Protein AF-A0A250DJS1-F1 (afdb_monomer_lite)

Structure (mmCIF, N/CA/C/O backbone):
data_AF-A0A250DJS1-F1
#
_entry.id   AF-A0A250DJS1-F1
#
loop_
_atom_site.group_PDB
_atom_site.id
_atom_site.type_symbol
_atom_site.label_atom_id
_atom_site.label_alt_id
_atom_site.label_comp_id
_atom_site.label_asym_id
_atom_site.label_entity_id
_atom_site.label_seq_id
_atom_site.pdbx_PDB_ins_code
_atom_site.Cartn_x
_atom_site.Cartn_y
_atom_site.Cartn_z
_atom_site.occupancy
_atom_site.B_iso_or_equiv
_atom_site.auth_seq_id
_atom_site.auth_comp_id
_atom_site.auth_asym_id
_atom_site.auth_atom_id
_atom_site.pdbx_PDB_model_num
ATOM 1 N N . MET A 1 1 ? -28.480 14.507 17.184 1.00 51.19 1 MET A N 1
ATOM 2 C CA . MET A 1 1 ? -27.280 15.258 17.609 1.00 51.19 1 MET A CA 1
ATOM 3 C C . MET A 1 1 ? -26.120 14.276 17.605 1.00 51.19 1 MET A C 1
ATOM 5 O O . MET A 1 1 ? -26.297 13.213 18.191 1.00 51.19 1 MET A O 1
ATOM 9 N N . PRO A 1 2 ? -25.014 14.546 16.895 1.00 58.94 2 PRO A N 1
ATOM 10 C CA . PRO A 1 2 ? -23.842 13.675 16.941 1.00 58.94 2 PRO A CA 1
ATOM 11 C C . PRO A 1 2 ? -23.311 13.598 18.378 1.00 58.94 2 PRO A C 1
ATOM 13 O O . PRO A 1 2 ? -23.401 14.569 19.129 1.00 58.94 2 PRO A O 1
ATOM 16 N N . TRP A 1 3 ? -22.827 12.424 18.776 1.00 63.09 3 TRP A N 1
ATOM 17 C CA . TRP A 1 3 ? -22.306 12.180 20.119 1.00 63.09 3 TRP A CA 1
ATOM 18 C C . TRP A 1 3 ? -21.058 13.055 20.348 1.00 63.09 3 TRP A C 1
ATOM 20 O O . TRP A 1 3 ? -20.115 12.934 19.572 1.00 63.09 3 TRP A O 1
ATOM 30 N N . PRO A 1 4 ? -21.013 13.934 21.372 1.00 61.91 4 PRO A N 1
ATOM 31 C CA . PRO A 1 4 ? -19.871 14.835 21.593 1.00 61.91 4 PRO A CA 1
ATOM 32 C C . PRO A 1 4 ? -18.607 14.157 22.156 1.00 61.91 4 PRO A C 1
ATOM 34 O O . PRO A 1 4 ? -17.667 14.849 22.537 1.00 61.91 4 PRO A O 1
ATOM 37 N N . GLY A 1 5 ? -18.580 12.826 22.275 1.00 73.25 5 GLY A N 1
ATOM 38 C CA . GLY A 1 5 ? -17.432 12.113 22.831 1.00 73.25 5 GLY A CA 1
ATOM 39 C C . GLY A 1 5 ? -16.273 12.050 21.838 1.00 73.25 5 GLY A C 1
ATOM 40 O O . GLY A 1 5 ? -16.425 11.483 20.761 1.00 73.25 5 GLY A O 1
ATOM 41 N N . GLN A 1 6 ? -15.112 12.581 22.222 1.00 73.25 6 GLN A N 1
ATOM 42 C CA . GLN A 1 6 ? -13.832 12.322 21.562 1.00 73.25 6 GLN A CA 1
ATOM 43 C C . GLN A 1 6 ? -12.930 11.560 22.533 1.00 73.25 6 GLN A C 1
ATOM 45 O O . GLN A 1 6 ? -12.890 11.866 23.725 1.00 73.25 6 GLN A O 1
ATOM 50 N N . LEU A 1 7 ? -12.204 10.575 22.014 1.00 80.00 7 LEU A N 1
ATOM 51 C CA . LEU A 1 7 ? -11.205 9.807 22.745 1.00 80.00 7 LEU A CA 1
ATOM 52 C C . LEU A 1 7 ? -9.969 9.682 21.852 1.00 80.00 7 LEU A C 1
ATOM 54 O O . LEU A 1 7 ? -10.103 9.329 20.682 1.00 80.00 7 LEU A O 1
ATOM 58 N N . ILE A 1 8 ? -8.784 9.980 22.387 1.00 81.12 8 ILE A N 1
ATOM 59 C CA . ILE A 1 8 ? -7.530 9.589 21.737 1.00 81.12 8 ILE A CA 1
ATOM 60 C C . ILE A 1 8 ? -7.389 8.087 21.968 1.00 81.12 8 ILE A C 1
ATOM 62 O O . ILE A 1 8 ? -7.377 7.637 23.112 1.00 81.12 8 ILE A O 1
ATOM 66 N N . VAL A 1 9 ? -7.376 7.327 20.880 1.00 78.56 9 VAL A N 1
ATOM 67 C CA . VAL A 1 9 ? -7.367 5.864 20.895 1.00 78.56 9 VAL A CA 1
ATOM 68 C C . VAL A 1 9 ? -5.946 5.331 20.730 1.00 78.56 9 VAL A C 1
ATOM 70 O O . VAL A 1 9 ? -5.183 5.800 19.890 1.00 78.56 9 VAL A O 1
ATOM 73 N N . GLU A 1 10 ? -5.626 4.327 21.532 1.00 80.88 10 GLU A N 1
ATOM 74 C CA . GLU A 1 10 ? -4.445 3.473 21.474 1.00 80.88 10 GLU A CA 1
ATOM 75 C C . GLU A 1 10 ? -4.871 2.058 21.040 1.00 80.88 10 GLU A C 1
ATOM 77 O O . GLU A 1 10 ? -6.060 1.763 20.883 1.00 80.88 10 GLU A O 1
ATOM 82 N N . ASN A 1 11 ? -3.908 1.161 20.816 1.00 75.25 11 ASN A N 1
ATOM 83 C CA . ASN A 1 11 ? -4.207 -0.236 20.498 1.00 75.25 11 ASN A CA 1
ATOM 84 C C . ASN A 1 11 ? -4.626 -0.989 21.774 1.00 75.25 11 ASN A C 1
ATOM 86 O O . ASN A 1 11 ? -3.817 -1.669 22.401 1.00 75.25 11 ASN A O 1
ATOM 90 N N . GLU A 1 12 ? -5.885 -0.821 22.182 1.00 82.94 12 GLU A N 1
ATOM 91 C CA . GLU A 1 12 ? -6.428 -1.431 23.397 1.00 82.94 12 GLU A CA 1
ATOM 92 C C . GLU A 1 12 ? -7.922 -1.786 23.260 1.00 82.94 12 GLU A C 1
ATOM 94 O O . GLU A 1 12 ? -8.597 -1.466 22.277 1.00 82.94 12 GLU A O 1
ATOM 99 N N . VAL A 1 13 ? -8.450 -2.500 24.255 1.00 84.94 13 VAL A N 1
ATOM 100 C CA . VAL A 1 13 ? -9.856 -2.897 24.339 1.00 84.94 13 VAL A CA 1
ATOM 101 C C . VAL A 1 13 ? -10.678 -1.792 24.999 1.00 84.94 13 VAL A C 1
ATOM 103 O O . VAL A 1 13 ? -10.520 -1.499 26.182 1.00 84.94 13 VAL A O 1
ATOM 106 N N . TYR A 1 14 ? -11.636 -1.243 24.252 1.00 85.06 14 TYR A N 1
ATOM 107 C CA . TYR A 1 14 ? -12.544 -0.202 24.736 1.00 85.06 14 TYR A CA 1
ATOM 108 C C . TYR A 1 14 ? -13.920 -0.757 25.107 1.00 85.06 14 TYR A C 1
ATOM 110 O O . TYR A 1 14 ? -14.505 -1.566 24.385 1.00 85.06 14 TYR A O 1
ATOM 118 N N . GLN A 1 15 ? -14.478 -0.261 26.214 1.00 88.38 15 GLN A N 1
ATOM 119 C CA . GLN A 1 15 ? -15.862 -0.512 26.613 1.00 88.38 15 GLN A CA 1
ATOM 120 C C . GLN A 1 15 ? -16.628 0.806 26.711 1.00 88.38 15 GLN A C 1
ATOM 122 O O . GLN A 1 15 ? -16.251 1.707 27.457 1.00 88.38 15 GLN A O 1
ATOM 127 N N . PHE A 1 16 ? -17.744 0.899 25.989 1.00 83.75 16 PHE A N 1
ATOM 128 C CA . PHE A 1 16 ? -18.623 2.062 26.029 1.00 83.75 16 PHE A CA 1
ATOM 129 C C . PHE A 1 16 ? -19.857 1.757 26.873 1.00 83.75 16 PHE A C 1
ATOM 131 O O . PHE A 1 16 ? -20.582 0.794 26.619 1.00 83.75 16 PHE A O 1
ATOM 138 N N . ARG A 1 17 ? -20.121 2.605 27.869 1.00 86.62 17 ARG A N 1
ATOM 139 C CA . ARG A 1 17 ? -21.370 2.592 28.633 1.00 86.62 17 ARG A CA 1
ATOM 140 C C . ARG A 1 17 ? -22.229 3.767 28.189 1.00 86.62 17 ARG A C 1
ATOM 142 O O . ARG A 1 17 ? -21.793 4.912 28.267 1.00 86.62 17 ARG A O 1
ATOM 149 N N . VAL A 1 18 ? -23.461 3.479 27.779 1.00 82.25 18 VAL A N 1
ATOM 150 C CA . VAL A 1 18 ? -24.455 4.497 27.430 1.00 82.25 18 VAL A CA 1
ATOM 151 C C . VAL A 1 18 ? -25.572 4.473 28.464 1.00 82.25 18 VAL A C 1
ATOM 153 O O . VAL A 1 18 ? -26.208 3.442 28.672 1.00 82.25 18 VAL A O 1
ATOM 156 N N . THR A 1 19 ? -25.815 5.617 29.099 1.00 85.56 19 THR A N 1
ATOM 157 C CA . THR A 1 19 ? -26.941 5.810 30.018 1.00 85.56 19 THR A CA 1
ATOM 158 C C . THR A 1 19 ? -27.994 6.658 29.318 1.00 85.56 19 THR A C 1
ATOM 160 O O . THR A 1 19 ? -27.715 7.782 28.908 1.00 85.56 19 THR A O 1
ATOM 163 N N . ILE A 1 20 ? -29.202 6.118 29.176 1.00 84.00 20 ILE A N 1
ATOM 164 C CA . ILE A 1 20 ? -30.339 6.809 28.560 1.00 84.00 20 ILE A CA 1
ATOM 165 C C . ILE A 1 20 ? -31.193 7.410 29.681 1.00 84.00 20 ILE A C 1
ATOM 167 O O . ILE A 1 20 ? -31.520 6.719 30.645 1.00 84.00 20 ILE A O 1
ATOM 171 N N . GLY A 1 21 ? -31.522 8.699 29.572 1.00 82.19 21 GLY A N 1
ATOM 172 C CA . GLY A 1 21 ? -32.359 9.397 30.551 1.00 82.19 21 GLY A CA 1
ATOM 173 C C . GLY A 1 21 ? -33.796 8.867 30.594 1.00 82.19 21 GLY A C 1
ATOM 174 O O . GLY A 1 21 ? -34.289 8.295 29.623 1.00 82.19 21 GLY A O 1
ATOM 175 N N . ALA A 1 22 ? -34.472 9.069 31.725 1.00 85.31 22 ALA A N 1
ATOM 176 C CA . ALA A 1 22 ? -35.883 8.725 31.872 1.00 85.31 22 ALA A CA 1
ATOM 177 C C . ALA A 1 22 ? -36.780 9.690 31.072 1.00 85.31 22 ALA A C 1
ATOM 179 O O . ALA A 1 22 ? -36.497 10.885 30.990 1.00 85.31 22 ALA A O 1
ATOM 180 N N . GLY A 1 23 ? -37.878 9.176 30.517 1.00 87.88 23 GLY A N 1
ATOM 181 C CA . GLY A 1 23 ? -38.860 9.943 29.753 1.00 87.88 23 GLY A CA 1
ATOM 182 C C . GLY A 1 23 ? -40.177 9.182 29.610 1.00 87.88 23 GLY A C 1
ATOM 183 O O . GLY A 1 23 ? -40.255 8.005 29.961 1.00 87.88 23 GLY A O 1
ATOM 184 N N . VAL A 1 24 ? -41.213 9.866 29.114 1.00 88.50 24 VAL A N 1
ATOM 185 C CA . VAL A 1 24 ? -42.524 9.251 28.819 1.00 88.50 24 VAL A CA 1
ATOM 186 C C . VAL A 1 24 ? -42.427 8.185 27.726 1.00 88.50 24 VAL A C 1
ATOM 188 O O . VAL A 1 24 ? -43.150 7.194 27.771 1.00 88.50 24 VAL A O 1
ATOM 191 N N . ASP A 1 25 ? -41.477 8.351 26.808 1.00 90.12 25 ASP A N 1
ATOM 192 C CA . ASP A 1 25 ? -41.156 7.386 25.766 1.00 90.12 25 ASP A CA 1
ATOM 193 C C . ASP A 1 25 ? -39.893 6.594 26.113 1.00 90.12 25 ASP A C 1
ATOM 195 O O . ASP A 1 25 ? -38.931 7.110 26.693 1.00 90.12 25 ASP A O 1
ATOM 199 N N . ARG A 1 26 ? -39.859 5.325 25.693 1.00 83.50 26 ARG A N 1
ATOM 200 C CA . ARG A 1 26 ? -38.667 4.486 25.825 1.00 83.50 26 ARG A CA 1
ATOM 201 C C . ARG A 1 26 ? -37.581 4.975 24.866 1.00 83.50 26 ARG A C 1
ATOM 203 O O . ARG A 1 26 ? -37.673 4.778 23.654 1.00 83.50 26 ARG A O 1
ATOM 210 N N . GLY A 1 27 ? -36.509 5.539 25.415 1.00 84.88 27 GLY A N 1
ATOM 211 C CA . GLY A 1 27 ? -35.326 5.871 24.627 1.00 84.88 27 GLY A CA 1
ATOM 212 C C . GLY A 1 27 ? -34.730 4.623 23.968 1.00 84.88 27 GLY A C 1
ATOM 213 O O . GLY A 1 27 ? -34.590 3.574 24.598 1.00 84.88 27 GLY A O 1
ATOM 214 N N . THR A 1 28 ? -34.405 4.733 22.680 1.00 85.62 28 THR A N 1
ATOM 215 C CA . THR A 1 28 ? -33.877 3.632 21.864 1.00 85.62 28 THR A CA 1
ATOM 216 C C . THR A 1 28 ? -32.597 4.084 21.173 1.00 85.62 28 THR A C 1
ATOM 218 O O . THR A 1 28 ? -32.566 5.156 20.569 1.00 85.62 28 THR A O 1
ATOM 221 N N . LEU A 1 29 ? -31.543 3.268 21.245 1.00 83.81 29 LEU A N 1
ATOM 222 C CA . LEU A 1 29 ? -30.296 3.512 20.526 1.00 83.81 29 LEU A CA 1
ATOM 223 C C . LEU A 1 29 ? -30.398 2.869 19.141 1.00 83.81 29 LEU A C 1
ATOM 225 O O . LEU A 1 29 ? -30.382 1.650 19.020 1.00 83.81 29 LEU A O 1
ATOM 229 N N . GLN A 1 30 ? -30.549 3.692 18.105 1.00 85.75 30 GLN A N 1
ATOM 230 C CA . GLN A 1 30 ? -30.721 3.212 16.729 1.00 85.75 30 GLN A CA 1
ATOM 231 C C . GLN A 1 30 ? -29.383 2.895 16.050 1.00 85.75 30 GLN A C 1
ATOM 233 O O . GLN A 1 30 ? -29.295 1.947 15.279 1.00 85.75 30 GLN A O 1
ATOM 238 N N . GLN A 1 31 ? -28.340 3.678 16.341 1.00 82.50 31 GLN A N 1
ATOM 239 C CA . GLN A 1 31 ? -27.019 3.510 15.745 1.00 82.50 31 GLN A CA 1
ATOM 240 C C . GLN A 1 31 ? -25.935 4.077 16.670 1.00 82.50 31 GLN A C 1
ATOM 242 O O . GLN A 1 31 ? -26.086 5.169 17.216 1.00 82.50 31 GLN A O 1
ATOM 247 N N . MET A 1 32 ? -24.829 3.344 16.811 1.00 79.50 32 MET A N 1
ATOM 248 C CA . MET A 1 32 ? -23.577 3.819 17.403 1.00 79.50 32 MET A CA 1
ATOM 249 C C . MET A 1 32 ? -22.463 3.524 16.402 1.00 79.50 32 MET A C 1
ATOM 251 O O . MET A 1 32 ? -22.205 2.363 16.092 1.00 79.50 32 MET A O 1
ATOM 255 N N . VAL A 1 33 ? -21.837 4.574 15.869 1.00 81.12 33 VAL A N 1
ATOM 256 C CA . VAL A 1 33 ? -20.695 4.455 14.955 1.00 81.12 33 VAL A CA 1
ATOM 257 C C . VAL A 1 33 ? -19.459 4.940 15.683 1.00 81.12 33 VAL A C 1
ATOM 259 O O . VAL A 1 33 ? -19.417 6.084 16.130 1.00 81.12 33 VAL A O 1
ATOM 262 N N . LEU A 1 34 ? -18.467 4.063 15.790 1.00 77.88 3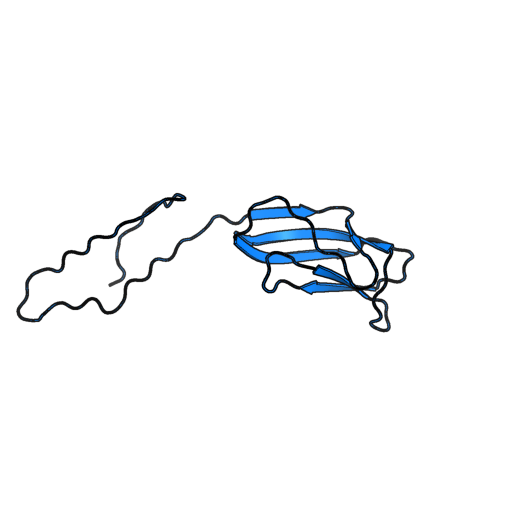4 LEU A N 1
ATOM 263 C CA . LEU A 1 34 ? -17.118 4.438 16.175 1.00 77.88 34 LEU A CA 1
ATOM 264 C C . LEU A 1 34 ? -16.312 4.649 14.892 1.00 77.88 34 LEU A C 1
ATOM 266 O O . LEU A 1 34 ? -16.111 3.704 14.132 1.00 77.88 34 LEU A O 1
ATOM 270 N N . THR A 1 35 ? -15.854 5.876 14.663 1.00 78.94 35 THR A N 1
ATOM 271 C CA . THR A 1 35 ? -14.915 6.187 13.582 1.00 78.94 35 THR A CA 1
ATOM 272 C C . THR A 1 35 ? -13.540 6.377 14.203 1.00 78.94 35 THR A C 1
ATOM 274 O O . THR A 1 35 ? -13.347 7.307 14.982 1.00 78.94 35 THR A O 1
ATOM 277 N N . VAL A 1 36 ? -12.606 5.481 13.886 1.00 79.06 36 VAL A N 1
ATOM 278 C CA . VAL A 1 36 ? -11.205 5.586 14.309 1.00 79.06 36 VAL A CA 1
ATOM 279 C C . VAL A 1 36 ? -10.408 6.183 13.161 1.00 79.06 36 VAL A C 1
ATOM 281 O O . VAL A 1 36 ? -10.398 5.620 12.067 1.00 79.06 36 VAL A O 1
ATOM 284 N N . ASP A 1 37 ? -9.756 7.314 13.414 1.00 82.00 37 ASP A N 1
ATOM 285 C CA . ASP A 1 37 ? -8.780 7.886 12.493 1.00 82.00 37 ASP A CA 1
ATOM 286 C C . ASP A 1 37 ? -7.394 7.351 12.861 1.00 82.00 37 ASP A C 1
ATOM 288 O O . ASP A 1 37 ? -6.828 7.713 13.894 1.00 82.00 37 ASP A O 1
ATOM 292 N N . ALA A 1 38 ? -6.897 6.406 12.066 1.00 81.81 38 ALA A N 1
ATOM 293 C CA . ALA A 1 38 ? -5.564 5.849 12.243 1.00 81.81 38 ALA A CA 1
ATOM 294 C C . ALA A 1 38 ? -4.539 6.749 11.531 1.00 81.81 38 ALA A C 1
ATOM 296 O O . ALA A 1 38 ? -4.793 7.146 10.390 1.00 81.81 38 ALA A O 1
ATOM 297 N N . PRO A 1 39 ? -3.385 7.055 12.157 1.00 85.56 39 PRO A N 1
ATOM 298 C CA . PRO A 1 39 ? -2.333 7.826 11.507 1.00 85.56 39 PRO A CA 1
ATOM 299 C C . PRO A 1 39 ? -1.913 7.192 10.179 1.00 85.56 39 PRO A C 1
ATOM 301 O O . PRO A 1 39 ? -1.729 5.978 10.098 1.00 85.56 39 PRO A O 1
ATOM 304 N N . ASP A 1 40 ? -1.723 8.016 9.150 1.00 90.62 40 ASP A N 1
ATOM 305 C CA . ASP A 1 40 ? -1.201 7.529 7.877 1.00 90.62 40 ASP A CA 1
ATOM 306 C C . ASP A 1 40 ? 0.249 7.035 8.049 1.00 90.62 40 ASP A C 1
ATOM 308 O O . ASP A 1 40 ? 1.102 7.691 8.653 1.00 90.62 40 ASP A O 1
ATOM 312 N N . ILE A 1 41 ? 0.530 5.880 7.457 1.00 93.00 41 ILE A N 1
ATOM 313 C CA . ILE A 1 41 ? 1.849 5.268 7.351 1.00 93.00 41 ILE A CA 1
ATOM 314 C C . ILE A 1 41 ? 2.312 5.410 5.899 1.00 93.00 41 ILE A C 1
ATOM 316 O O . ILE A 1 41 ? 1.550 5.154 4.964 1.00 93.00 41 ILE A O 1
ATOM 320 N N . GLU A 1 42 ? 3.572 5.794 5.702 1.00 96.00 42 GLU A N 1
ATOM 321 C CA . GLU A 1 42 ? 4.215 5.848 4.385 1.00 96.00 42 GLU A CA 1
ATOM 322 C C . GLU A 1 42 ? 5.529 5.065 4.401 1.00 96.00 42 GLU A C 1
ATOM 324 O O . GLU A 1 42 ? 6.311 5.196 5.342 1.00 96.00 42 GLU A O 1
ATOM 329 N N . GLU A 1 43 ? 5.785 4.245 3.384 1.00 96.69 43 GLU A N 1
ATOM 330 C CA . GLU A 1 43 ? 7.037 3.496 3.213 1.00 96.69 43 GLU A CA 1
ATOM 331 C C . GLU A 1 43 ? 7.552 3.657 1.786 1.00 96.69 43 GLU A C 1
ATOM 333 O O . GLU A 1 43 ? 6.776 3.581 0.833 1.00 96.69 43 GLU A O 1
ATOM 338 N N . GLN A 1 44 ? 8.856 3.890 1.659 1.00 97.44 44 GLN A N 1
ATOM 339 C CA . GLN A 1 44 ? 9.548 3.948 0.379 1.00 97.44 44 GLN A CA 1
ATOM 340 C C . GLN A 1 44 ? 10.284 2.636 0.142 1.00 97.44 44 GLN A C 1
ATOM 342 O O . GLN A 1 44 ? 10.893 2.083 1.060 1.00 97.44 44 GLN A O 1
ATOM 347 N N . VAL A 1 45 ? 10.195 2.147 -1.088 1.00 96.88 45 VAL A N 1
ATOM 348 C CA . VAL A 1 45 ? 10.902 0.966 -1.568 1.00 96.88 45 VAL A CA 1
ATOM 349 C C . VAL A 1 45 ? 11.613 1.382 -2.840 1.00 96.88 45 VAL A C 1
ATOM 351 O O . VAL A 1 45 ? 10.973 1.565 -3.874 1.00 96.88 45 VAL A O 1
ATOM 354 N N . ASP A 1 46 ? 12.922 1.536 -2.741 1.00 96.94 46 ASP A N 1
ATOM 355 C CA . ASP A 1 46 ? 13.756 1.976 -3.850 1.00 96.94 46 ASP A CA 1
ATOM 356 C C . ASP A 1 46 ? 14.400 0.770 -4.537 1.00 96.94 46 ASP A C 1
ATOM 358 O O . ASP A 1 46 ? 14.631 -0.277 -3.920 1.00 96.94 46 ASP A O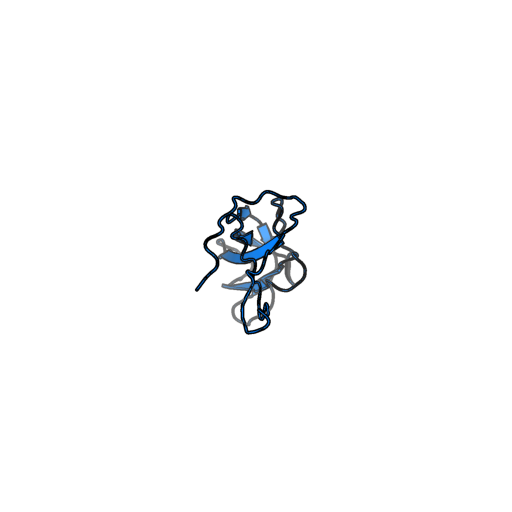 1
ATOM 362 N N . ASP A 1 47 ? 14.684 0.925 -5.825 1.00 96.38 47 ASP A N 1
ATOM 363 C CA . ASP A 1 47 ? 15.437 -0.037 -6.624 1.00 96.38 47 ASP A CA 1
ATOM 364 C C . ASP A 1 47 ? 14.864 -1.476 -6.634 1.00 96.38 47 ASP A C 1
ATOM 366 O O . ASP A 1 47 ? 15.611 -2.458 -6.704 1.00 96.38 47 ASP A O 1
ATOM 370 N N . LEU A 1 48 ? 13.534 -1.647 -6.602 1.00 96.75 48 LEU A N 1
ATOM 371 C CA . LEU A 1 48 ? 12.914 -2.979 -6.601 1.00 96.75 48 LEU A CA 1
ATOM 372 C C . LEU A 1 48 ? 13.020 -3.645 -7.989 1.00 96.75 48 LEU A C 1
ATOM 374 O O . LEU A 1 48 ? 12.411 -3.154 -8.946 1.00 96.75 48 L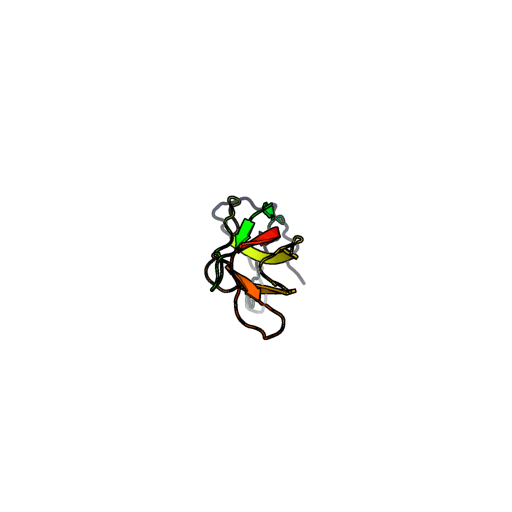EU A O 1
ATOM 378 N N . PRO A 1 49 ? 13.697 -4.803 -8.134 1.00 96.00 49 PRO A N 1
ATOM 379 C CA . PRO A 1 49 ? 13.696 -5.542 -9.391 1.00 96.00 49 PRO A CA 1
ATOM 380 C C . PRO A 1 49 ? 12.348 -6.239 -9.632 1.00 96.00 49 PRO A C 1
ATOM 382 O O . PRO A 1 49 ? 11.842 -7.002 -8.801 1.00 96.00 49 PRO A O 1
ATOM 385 N N . VAL A 1 50 ? 11.780 -6.031 -10.820 1.00 96.44 50 VAL A N 1
ATOM 386 C CA . VAL A 1 50 ? 10.511 -6.640 -11.233 1.00 96.44 50 VAL A CA 1
ATOM 387 C C . VAL A 1 50 ? 10.760 -7.848 -12.134 1.00 96.44 50 VAL A C 1
ATOM 389 O O . VAL A 1 50 ? 11.423 -7.746 -13.167 1.00 96.44 50 VAL A O 1
ATOM 392 N N . ALA A 1 51 ? 10.212 -9.003 -11.759 1.00 95.75 51 ALA A N 1
ATOM 393 C CA . ALA A 1 51 ? 10.245 -10.217 -12.567 1.00 95.75 51 ALA A CA 1
ATOM 394 C C . ALA A 1 51 ? 9.109 -10.237 -13.603 1.00 95.75 51 ALA A C 1
ATOM 396 O O . ALA A 1 51 ? 8.056 -9.621 -13.416 1.00 95.75 51 ALA A O 1
ATOM 397 N N . ALA A 1 52 ? 9.293 -10.997 -14.687 1.00 93.19 52 ALA A N 1
ATOM 398 C CA . ALA A 1 52 ? 8.203 -11.267 -15.621 1.00 93.19 52 ALA A CA 1
ATOM 399 C C . ALA A 1 52 ? 7.069 -12.006 -14.882 1.00 93.19 52 ALA A C 1
ATOM 401 O O . ALA A 1 52 ? 7.321 -12.959 -14.149 1.00 93.19 52 ALA A O 1
ATOM 402 N N . GLY A 1 53 ? 5.827 -11.552 -15.048 1.00 91.12 53 GLY A N 1
ATOM 403 C CA . GLY A 1 53 ? 4.660 -12.015 -14.282 1.00 91.12 53 GLY A CA 1
ATOM 404 C C . GLY A 1 53 ? 4.372 -11.206 -13.006 1.00 91.12 53 GLY A C 1
ATOM 405 O O . GLY A 1 53 ? 3.240 -11.240 -12.507 1.00 91.12 53 GLY A O 1
ATOM 406 N N . GLY A 1 54 ? 5.339 -10.410 -12.541 1.00 93.75 54 GLY A N 1
ATOM 407 C CA . GLY A 1 54 ? 5.222 -9.494 -11.409 1.00 93.75 54 GLY A CA 1
ATOM 408 C C . GLY A 1 54 ? 6.060 -9.874 -10.194 1.00 93.75 54 GLY A C 1
ATOM 409 O O . GLY A 1 54 ? 6.463 -11.021 -10.021 1.00 93.75 54 GLY A O 1
ATOM 410 N N . THR A 1 55 ? 6.265 -8.888 -9.326 1.00 95.19 55 THR A N 1
ATOM 411 C CA . THR A 1 55 ? 6.974 -9.021 -8.050 1.00 95.19 55 THR A CA 1
ATOM 412 C C . THR A 1 55 ? 6.049 -8.584 -6.919 1.00 95.19 55 THR A C 1
ATOM 414 O O . THR A 1 55 ? 5.387 -7.550 -7.020 1.00 95.19 55 THR A O 1
ATOM 417 N N . VAL A 1 56 ? 5.986 -9.368 -5.841 1.00 94.56 56 VAL A N 1
ATOM 418 C CA . VAL A 1 56 ? 5.322 -8.943 -4.599 1.00 94.56 56 VAL A CA 1
ATOM 419 C C . VAL A 1 56 ? 6.143 -7.808 -4.001 1.00 94.56 56 VAL A C 1
ATOM 421 O O . VAL A 1 56 ? 7.345 -7.970 -3.813 1.00 94.56 56 VAL A O 1
ATOM 424 N N . ILE A 1 57 ? 5.513 -6.670 -3.724 1.00 94.12 57 ILE A N 1
ATOM 425 C CA . ILE A 1 57 ? 6.202 -5.506 -3.170 1.00 94.12 57 ILE A CA 1
ATOM 426 C C . ILE A 1 57 ? 6.494 -5.806 -1.694 1.00 94.12 57 ILE A C 1
ATOM 428 O O . ILE A 1 57 ? 5.546 -5.963 -0.916 1.00 94.12 57 ILE A O 1
ATOM 432 N N . PRO A 1 58 ? 7.772 -5.915 -1.298 1.00 93.38 58 PRO A N 1
ATOM 433 C CA . PRO A 1 58 ? 8.122 -6.078 0.099 1.00 93.38 58 PRO A CA 1
ATOM 434 C C . PRO A 1 58 ? 7.874 -4.759 0.830 1.00 93.38 58 PRO A C 1
ATOM 436 O O . PRO A 1 58 ? 8.176 -3.689 0.311 1.00 93.38 58 PRO A O 1
ATOM 439 N N . TYR A 1 59 ? 7.336 -4.833 2.037 1.00 93.44 59 TYR A N 1
ATOM 440 C CA . TYR A 1 59 ? 7.229 -3.697 2.942 1.00 93.44 59 TYR A CA 1
ATOM 441 C C . TYR A 1 59 ? 7.415 -4.203 4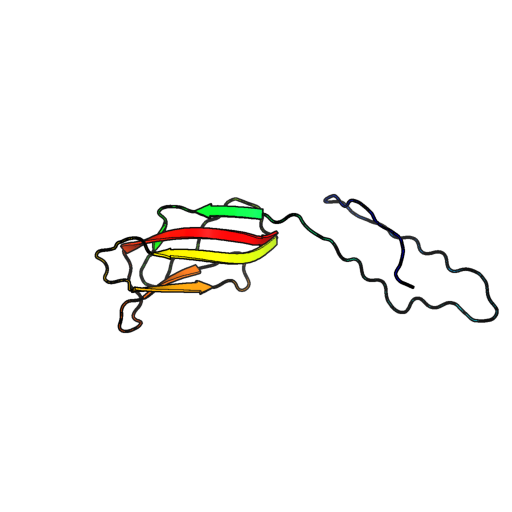.372 1.00 93.44 59 TYR A C 1
ATOM 443 O O . TYR A 1 59 ? 7.213 -5.386 4.662 1.00 93.44 59 TYR A O 1
ATOM 451 N N . THR A 1 60 ? 7.847 -3.316 5.256 1.00 94.69 60 THR A N 1
ATOM 452 C CA . THR A 1 60 ? 8.232 -3.644 6.634 1.00 94.69 60 THR A CA 1
ATOM 453 C C . THR A 1 60 ? 7.336 -2.977 7.664 1.00 94.69 60 THR A C 1
ATOM 455 O O . THR A 1 60 ? 7.228 -3.466 8.792 1.00 94.69 60 THR A O 1
ATOM 458 N N . LYS A 1 61 ? 6.665 -1.880 7.296 1.00 93.12 61 LYS A N 1
ATOM 459 C CA . LYS A 1 61 ? 5.750 -1.185 8.195 1.00 93.12 61 LYS A CA 1
ATOM 460 C C . LYS A 1 61 ? 4.443 -1.969 8.365 1.00 93.12 61 LYS A C 1
ATOM 462 O O . LYS A 1 61 ? 3.977 -2.619 7.427 1.00 93.12 61 LYS A O 1
ATOM 467 N N . PRO A 1 62 ? 3.832 -1.916 9.560 1.00 89.94 62 PRO A N 1
ATOM 468 C CA . PRO A 1 62 ? 2.652 -2.709 9.879 1.00 89.94 62 PRO A CA 1
ATOM 469 C C . PRO A 1 62 ? 1.386 -2.069 9.293 1.00 89.94 62 PRO A C 1
ATOM 471 O O . PRO A 1 62 ? 0.591 -1.478 10.015 1.00 89.94 62 PRO A O 1
ATOM 474 N N . PHE A 1 63 ? 1.203 -2.169 7.978 1.00 90.31 63 PHE A N 1
ATOM 475 C CA . PHE A 1 63 ? -0.028 -1.730 7.329 1.00 90.31 63 PHE A CA 1
ATOM 476 C C . PHE A 1 63 ? -1.179 -2.682 7.664 1.00 90.31 63 PHE A C 1
ATOM 478 O O . PHE A 1 63 ? -1.094 -3.888 7.434 1.00 90.31 63 PHE A O 1
ATOM 485 N N . THR A 1 64 ? -2.286 -2.126 8.138 1.00 88.69 64 THR A N 1
ATOM 486 C CA . THR A 1 64 ? -3.582 -2.808 8.232 1.00 88.69 64 THR A CA 1
ATOM 487 C C . THR A 1 64 ? -4.326 -2.708 6.900 1.00 88.69 64 THR A C 1
ATOM 489 O O . THR A 1 64 ? -5.005 -3.650 6.485 1.00 88.69 64 THR A O 1
ATOM 492 N N . VAL A 1 65 ? -4.185 -1.573 6.203 1.00 88.56 65 VAL A N 1
ATOM 493 C CA . VAL A 1 65 ? -4.765 -1.315 4.881 1.00 88.56 65 VAL A CA 1
ATOM 494 C C . VAL A 1 65 ? -3.815 -0.468 4.037 1.00 88.56 65 VAL A C 1
ATOM 496 O O . VAL A 1 65 ? -3.414 0.629 4.419 1.00 88.56 65 VAL A O 1
ATOM 499 N N . ILE A 1 66 ? -3.533 -0.926 2.816 1.00 91.38 66 ILE A N 1
ATOM 500 C CA . ILE A 1 66 ? -2.798 -0.146 1.812 1.00 91.38 66 ILE A CA 1
ATOM 501 C C . ILE A 1 66 ? -3.798 0.678 0.991 1.00 91.38 66 ILE A C 1
ATOM 503 O O . ILE A 1 66 ? -4.546 0.142 0.173 1.00 91.38 66 ILE A O 1
ATOM 507 N N . LYS A 1 67 ? -3.799 2.000 1.188 1.00 91.06 67 LYS A N 1
ATOM 508 C CA . LYS A 1 67 ? -4.656 2.950 0.455 1.00 91.06 67 LYS A CA 1
ATOM 509 C C . LYS A 1 67 ? -4.093 3.244 -0.939 1.00 91.06 67 LYS A C 1
ATOM 511 O O . LYS A 1 67 ? -4.825 3.300 -1.935 1.00 91.06 67 LYS A O 1
ATOM 516 N N . ASN A 1 68 ? -2.779 3.452 -1.032 1.00 91.94 68 ASN A N 1
ATOM 517 C CA . ASN A 1 68 ? -2.136 3.848 -2.274 1.00 91.94 68 ASN A CA 1
ATOM 518 C C . ASN A 1 68 ? -0.751 3.240 -2.482 1.00 91.94 68 ASN A C 1
ATOM 520 O O . ASN A 1 68 ? -0.030 2.962 -1.533 1.00 91.94 68 ASN A O 1
ATOM 524 N N . ILE A 1 69 ? -0.400 3.072 -3.756 1.00 94.25 69 ILE A N 1
ATOM 525 C CA . ILE A 1 69 ? 0.933 2.691 -4.214 1.00 94.25 69 ILE A CA 1
ATOM 526 C C . ILE A 1 69 ? 1.241 3.620 -5.384 1.00 94.25 69 ILE A C 1
ATOM 528 O O . ILE A 1 69 ? 0.613 3.510 -6.438 1.00 94.25 69 ILE A O 1
ATOM 532 N N . GLY A 1 70 ? 2.143 4.572 -5.165 1.00 95.06 70 GLY A N 1
ATOM 533 C CA . GLY A 1 70 ? 2.771 5.334 -6.240 1.00 95.06 70 GLY A CA 1
ATOM 534 C C . GLY A 1 70 ? 4.019 4.588 -6.683 1.00 95.06 70 GLY A C 1
ATOM 535 O O . GLY A 1 70 ? 4.767 4.130 -5.829 1.00 95.06 70 GLY A O 1
ATOM 536 N N . ALA A 1 71 ? 4.225 4.429 -7.986 1.00 95.38 71 ALA A N 1
ATOM 537 C CA . ALA A 1 71 ? 5.401 3.752 -8.515 1.00 95.38 71 ALA A CA 1
ATOM 538 C C . ALA A 1 71 ? 5.944 4.502 -9.730 1.00 95.38 71 ALA A C 1
ATOM 540 O O . ALA A 1 71 ? 5.168 4.996 -10.554 1.00 95.38 71 ALA A O 1
ATOM 541 N N . THR A 1 72 ? 7.265 4.550 -9.850 1.00 96.62 72 THR A N 1
ATOM 542 C CA . THR A 1 72 ? 7.974 5.121 -10.994 1.00 96.62 72 THR A CA 1
ATOM 543 C C . THR A 1 72 ? 8.900 4.081 -11.594 1.00 96.62 72 THR A C 1
ATOM 545 O O . THR A 1 72 ? 9.674 3.431 -10.897 1.00 96.62 72 THR A O 1
ATOM 548 N N . LEU A 1 73 ? 8.802 3.913 -12.911 1.00 96.00 73 LEU A N 1
ATOM 549 C CA . LEU A 1 73 ? 9.678 3.026 -13.660 1.00 96.00 73 LEU A CA 1
ATOM 550 C C . LEU A 1 73 ? 10.998 3.744 -13.915 1.00 96.00 73 LEU A C 1
ATOM 552 O O . LEU A 1 73 ? 11.001 4.823 -14.510 1.00 96.00 73 LEU A O 1
ATOM 556 N N . GLN A 1 74 ? 12.105 3.139 -13.500 1.00 95.69 74 GLN A N 1
ATOM 557 C CA . GLN A 1 74 ? 13.423 3.655 -13.837 1.00 95.69 74 GLN A CA 1
ATOM 558 C C . GLN A 1 74 ? 13.762 3.373 -15.308 1.00 95.69 74 GLN A C 1
ATOM 560 O O . GLN A 1 74 ? 13.155 2.522 -15.975 1.00 95.69 74 GLN A O 1
ATOM 565 N N . ALA A 1 75 ? 14.770 4.082 -15.823 1.00 94.75 75 ALA A N 1
ATOM 566 C CA . ALA A 1 75 ? 15.331 3.783 -17.133 1.00 94.75 75 ALA A CA 1
ATOM 567 C C . ALA A 1 75 ? 15.765 2.308 -17.183 1.00 94.75 75 ALA A C 1
ATOM 569 O O . ALA A 1 75 ? 16.503 1.835 -16.324 1.00 94.75 75 ALA A O 1
ATO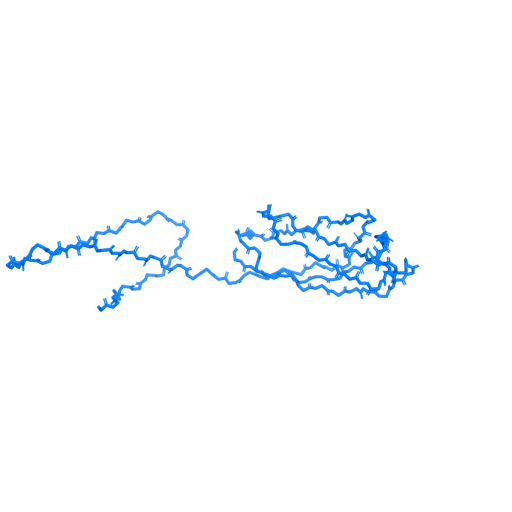M 570 N N . ASN A 1 76 ? 15.284 1.572 -18.182 1.00 92.88 76 ASN A N 1
ATOM 571 C CA . ASN A 1 76 ? 15.472 0.129 -18.270 1.00 92.88 76 ASN A CA 1
ATOM 572 C C . ASN A 1 76 ? 15.853 -0.292 -19.694 1.00 92.88 76 ASN A C 1
ATOM 574 O O . ASN A 1 76 ? 15.488 0.359 -20.670 1.00 92.88 76 ASN A O 1
ATOM 578 N N . ALA A 1 77 ? 16.570 -1.412 -19.800 1.00 91.75 77 ALA A N 1
ATOM 579 C CA . ALA A 1 77 ? 16.883 -2.067 -21.072 1.00 91.75 77 ALA A CA 1
ATOM 580 C C . ALA A 1 77 ? 15.926 -3.235 -21.389 1.00 91.75 77 ALA A C 1
ATOM 582 O O . ALA A 1 77 ? 16.066 -3.885 -22.422 1.00 91.75 77 ALA A O 1
ATOM 583 N N . SER A 1 78 ? 14.957 -3.513 -20.508 1.00 90.38 78 SER A N 1
ATOM 584 C CA . SER A 1 78 ? 13.999 -4.618 -20.643 1.00 90.38 78 SER A CA 1
ATOM 585 C C . SER A 1 78 ? 12.827 -4.308 -21.581 1.00 90.38 78 SER A C 1
ATOM 587 O O . SER A 1 78 ? 12.029 -5.196 -21.882 1.00 90.38 78 SER A O 1
ATOM 589 N N . GLY A 1 79 ? 12.715 -3.062 -22.058 1.00 91.31 79 GLY A N 1
ATOM 590 C CA . GLY A 1 79 ? 11.614 -2.618 -22.915 1.00 91.31 79 GLY A CA 1
ATOM 591 C C . GLY A 1 79 ? 10.305 -2.406 -22.151 1.00 91.31 79 GLY A C 1
ATOM 592 O O . GLY A 1 79 ? 9.235 -2.411 -22.761 1.00 91.31 79 GLY A O 1
ATOM 593 N N . GLY A 1 80 ? 10.378 -2.247 -20.826 1.00 93.19 80 GLY A N 1
ATOM 594 C CA . GLY A 1 80 ? 9.241 -1.904 -19.983 1.00 93.19 80 GLY A CA 1
ATOM 595 C C . GLY A 1 80 ? 8.810 -0.458 -20.209 1.00 93.19 80 GLY A C 1
ATOM 596 O O . GLY A 1 80 ? 9.638 0.452 -20.178 1.00 93.19 80 GLY A O 1
ATOM 597 N N . VAL A 1 81 ? 7.512 -0.256 -20.429 1.00 94.56 81 VAL A N 1
ATOM 598 C CA . VAL A 1 81 ? 6.904 1.053 -20.725 1.00 94.56 81 VAL A CA 1
ATOM 599 C C . VAL A 1 81 ? 5.768 1.379 -19.757 1.00 94.56 81 VAL A C 1
ATOM 601 O O . VAL A 1 81 ? 5.539 2.544 -19.443 1.00 94.56 81 VAL A O 1
ATOM 604 N N . THR A 1 82 ? 5.056 0.367 -19.260 1.00 94.94 82 THR A N 1
ATOM 605 C CA . THR A 1 82 ? 3.874 0.553 -18.409 1.00 94.94 82 THR A CA 1
ATOM 606 C C . THR A 1 82 ? 4.019 -0.212 -17.101 1.00 94.94 82 THR A C 1
ATOM 608 O O . THR A 1 82 ? 4.537 -1.328 -17.083 1.00 94.94 82 THR A O 1
ATOM 611 N N . LEU A 1 83 ? 3.545 0.396 -16.012 1.00 94.69 83 LEU A N 1
ATOM 612 C CA . LEU A 1 83 ? 3.467 -0.201 -14.683 1.00 94.69 83 LEU A CA 1
ATOM 613 C C . LEU A 1 83 ? 2.016 -0.419 -14.281 1.00 94.69 83 LEU A C 1
ATOM 615 O O . LEU A 1 83 ? 1.179 0.462 -14.468 1.00 94.69 83 LEU A O 1
ATOM 619 N N . GLU A 1 84 ? 1.750 -1.551 -13.642 1.00 94.81 84 GLU A N 1
ATOM 620 C CA . GLU A 1 84 ? 0.476 -1.810 -12.978 1.00 94.81 84 GLU A CA 1
ATOM 621 C C . GLU A 1 84 ? 0.721 -2.371 -11.580 1.00 94.81 84 GLU A C 1
ATOM 623 O O . GLU A 1 84 ? 1.612 -3.200 -11.370 1.00 94.81 84 GLU A O 1
ATOM 628 N N . THR A 1 85 ? -0.085 -1.929 -10.616 1.00 92.19 85 THR A N 1
ATOM 629 C CA . THR A 1 85 ? -0.027 -2.393 -9.228 1.00 92.19 85 THR A CA 1
ATOM 630 C C . THR A 1 85 ? -1.394 -2.884 -8.771 1.00 92.19 85 THR A C 1
ATOM 632 O O . THR A 1 85 ? -2.431 -2.326 -9.132 1.00 92.19 85 THR A O 1
ATOM 635 N N . THR A 1 86 ? -1.415 -3.941 -7.960 1.00 87.69 86 THR A N 1
ATOM 636 C CA . THR A 1 86 ? -2.648 -4.459 -7.350 1.00 87.69 86 THR A CA 1
ATOM 637 C C . THR A 1 86 ? -2.656 -4.194 -5.850 1.00 87.69 86 THR A C 1
ATOM 639 O O . THR A 1 86 ? -1.658 -4.449 -5.181 1.00 87.69 86 THR A O 1
ATOM 642 N N . LYS A 1 87 ? -3.792 -3.728 -5.315 1.00 74.19 87 LYS A N 1
ATOM 643 C CA . LYS A 1 87 ? -3.962 -3.355 -3.894 1.00 74.19 87 LYS A CA 1
ATOM 644 C C . LYS A 1 87 ? -4.824 -4.349 -3.088 1.00 74.19 87 LYS A C 1
ATOM 646 O O . LYS A 1 87 ? -5.050 -4.138 -1.904 1.00 74.19 87 LYS A O 1
ATOM 651 N N . THR A 1 88 ? -5.317 -5.425 -3.704 1.00 64.31 88 THR A N 1
ATOM 652 C CA . THR A 1 88 ? -6.449 -6.227 -3.194 1.00 64.31 88 THR A CA 1
ATOM 653 C C . THR A 1 88 ? -6.122 -7.724 -3.093 1.00 64.31 88 THR A C 1
ATOM 655 O O . THR A 1 88 ? -5.537 -8.249 -4.040 1.00 64.31 88 THR A O 1
ATOM 658 N N . PRO A 1 89 ? -6.560 -8.473 -2.054 1.00 55.88 89 PRO A N 1
ATOM 659 C CA . PRO A 1 89 ? -6.984 -8.093 -0.699 1.00 55.88 89 PRO A CA 1
ATOM 660 C C . PRO A 1 89 ? -5.999 -8.543 0.410 1.00 55.88 89 PRO A C 1
ATOM 662 O O . PRO A 1 89 ? -6.340 -8.488 1.582 1.00 55.88 89 PRO A O 1
ATOM 665 N N . ASN A 1 90 ? -4.784 -8.992 0.078 1.00 61.03 90 ASN A N 1
ATOM 666 C CA . ASN A 1 90 ? -3.964 -9.788 1.007 1.00 61.03 90 ASN A CA 1
ATOM 667 C C . ASN A 1 90 ? -2.815 -9.062 1.714 1.00 61.03 90 ASN A C 1
ATOM 669 O O . ASN A 1 90 ? -1.904 -9.736 2.185 1.00 61.03 90 ASN A O 1
ATOM 673 N N . LEU A 1 91 ? -2.792 -7.723 1.757 1.00 79.38 91 LEU A N 1
ATOM 674 C CA . LEU A 1 91 ? -1.589 -6.997 2.200 1.00 79.38 91 LEU A CA 1
ATOM 675 C C . LEU A 1 91 ? -0.327 -7.529 1.474 1.00 79.38 91 LEU A C 1
ATOM 677 O O . LEU A 1 91 ? 0.773 -7.528 1.996 1.00 79.38 91 LEU A O 1
ATOM 681 N N . ALA A 1 92 ? -0.487 -8.039 0.254 1.00 87.81 92 ALA A N 1
ATOM 682 C CA . ALA A 1 92 ? 0.578 -8.608 -0.561 1.00 87.81 92 ALA A CA 1
ATOM 683 C C . ALA A 1 92 ? 0.459 -7.993 -1.956 1.00 87.81 92 ALA A C 1
ATOM 685 O O . ALA A 1 92 ? 0.056 -8.670 -2.907 1.00 87.81 92 ALA A O 1
ATOM 686 N N . PRO A 1 93 ? 0.661 -6.669 -2.069 1.00 92.56 93 PRO A N 1
ATOM 687 C CA . PRO A 1 93 ? 0.493 -5.991 -3.335 1.00 92.56 93 PRO A CA 1
ATOM 688 C C . PRO A 1 93 ? 1.566 -6.457 -4.321 1.00 92.56 93 PRO A C 1
ATOM 690 O O . PRO A 1 93 ? 2.690 -6.782 -3.944 1.00 92.56 93 PRO A O 1
ATOM 693 N N . VAL A 1 94 ? 1.208 -6.504 -5.601 1.00 93.50 94 VAL A N 1
ATOM 694 C CA . VAL A 1 94 ? 2.091 -6.966 -6.676 1.00 93.50 94 VAL A CA 1
ATOM 695 C C . VAL A 1 94 ? 2.283 -5.828 -7.658 1.00 93.50 94 VAL A C 1
ATOM 697 O O . VAL A 1 94 ? 1.305 -5.176 -8.030 1.00 93.50 94 VAL A O 1
ATOM 700 N N . ILE A 1 95 ? 3.522 -5.621 -8.097 1.00 95.00 95 ILE A N 1
ATOM 701 C CA . ILE A 1 95 ? 3.863 -4.731 -9.205 1.00 95.00 95 ILE A CA 1
ATOM 702 C C . ILE A 1 95 ? 4.226 -5.542 -10.446 1.00 95.00 95 ILE A C 1
ATOM 704 O O . ILE A 1 95 ? 4.905 -6.568 -10.364 1.00 95.00 95 ILE A O 1
ATOM 708 N N . ARG A 1 96 ? 3.750 -5.090 -11.606 1.00 95.81 96 ARG A N 1
ATOM 709 C CA . ARG A 1 96 ? 4.031 -5.676 -12.918 1.00 95.81 96 ARG A CA 1
ATOM 710 C C . ARG A 1 96 ? 4.512 -4.597 -1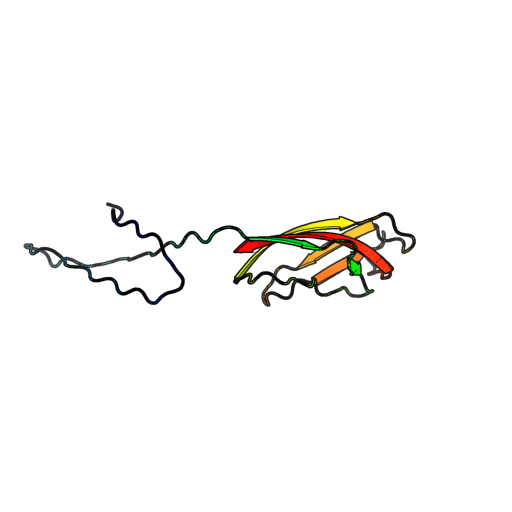3.868 1.00 95.81 96 ARG A C 1
ATOM 712 O O . ARG A 1 96 ? 3.991 -3.484 -13.858 1.00 95.81 96 ARG A O 1
ATOM 719 N N . VAL A 1 97 ? 5.480 -4.961 -14.702 1.00 96.69 97 VAL A N 1
ATOM 720 C CA . VAL A 1 97 ? 5.976 -4.128 -15.798 1.00 96.69 97 VAL A CA 1
ATOM 721 C C . VAL A 1 97 ? 5.561 -4.776 -17.114 1.00 96.69 97 VAL A C 1
ATOM 723 O O . VAL A 1 97 ? 5.694 -5.993 -17.286 1.00 96.69 97 VAL A O 1
ATOM 726 N N . PHE A 1 98 ? 5.070 -3.960 -18.040 1.00 97.00 98 PHE A N 1
ATOM 727 C CA . PHE A 1 98 ? 4.627 -4.369 -19.368 1.00 97.00 98 PHE A CA 1
ATOM 728 C C . PHE A 1 98 ? 5.364 -3.592 -20.458 1.00 97.00 98 PHE A C 1
ATOM 730 O O . PHE A 1 98 ? 5.703 -2.419 -20.282 1.00 97.00 98 PHE A O 1
ATOM 737 N N . ASN A 1 99 ? 5.598 -4.242 -21.596 1.00 95.00 99 ASN A N 1
ATOM 738 C CA . ASN A 1 99 ? 6.094 -3.584 -22.804 1.00 95.00 99 ASN A CA 1
ATOM 739 C C . ASN A 1 99 ? 4.962 -2.891 -23.589 1.00 95.00 99 ASN A C 1
ATOM 741 O O . ASN A 1 99 ? 3.793 -2.947 -23.210 1.00 95.00 99 ASN A O 1
ATOM 745 N N . ALA A 1 100 ? 5.298 -2.278 -24.728 1.00 95.12 100 ALA A N 1
ATOM 746 C CA . ALA A 1 100 ? 4.334 -1.586 -25.593 1.00 95.12 100 ALA A CA 1
ATOM 747 C C . ALA A 1 100 ? 3.204 -2.484 -26.147 1.00 95.12 100 ALA A C 1
ATOM 749 O O . ALA A 1 100 ? 2.159 -1.976 -26.540 1.00 95.12 100 ALA A O 1
ATOM 750 N N . ALA A 1 101 ? 3.397 -3.806 -26.171 1.00 95.44 101 ALA A N 1
ATOM 751 C CA . ALA A 1 101 ? 2.391 -4.786 -26.584 1.00 95.44 101 ALA A CA 1
ATOM 752 C C . ALA A 1 101 ? 1.590 -5.360 -25.397 1.00 95.44 101 ALA A C 1
ATOM 754 O O . ALA A 1 101 ? 0.904 -6.366 -25.556 1.00 95.44 101 ALA A O 1
ATOM 755 N N . HIS A 1 102 ? 1.711 -4.764 -24.203 1.00 94.62 102 HIS A N 1
ATOM 756 C CA . HIS A 1 102 ? 1.108 -5.246 -22.953 1.00 94.62 102 HIS A CA 1
ATOM 757 C C . HIS A 1 102 ? 1.527 -6.683 -22.583 1.00 94.62 102 HIS A C 1
ATOM 759 O O . HIS A 1 102 ? 0.796 -7.450 -21.968 1.00 94.62 102 HIS A O 1
ATOM 765 N N . THR A 1 103 ? 2.745 -7.084 -22.950 1.00 95.06 103 THR A N 1
ATOM 766 C CA . THR A 1 103 ? 3.335 -8.349 -22.486 1.00 95.06 103 THR A CA 1
ATOM 767 C C . THR A 1 103 ? 4.188 -8.084 -21.255 1.00 95.06 103 THR A C 1
ATOM 769 O O . THR A 1 103 ? 4.971 -7.131 -21.244 1.00 95.06 103 THR A O 1
ATOM 772 N N . SER A 1 104 ? 4.043 -8.910 -20.216 1.00 94.38 104 SER A N 1
ATOM 773 C CA . SER A 1 104 ? 4.826 -8.743 -18.992 1.00 94.38 104 SER A CA 1
ATOM 774 C C . SER A 1 104 ? 6.310 -8.984 -19.262 1.00 94.38 104 SER A C 1
ATOM 776 O O . SER A 1 104 ? 6.686 -10.004 -19.842 1.00 94.38 104 SER A O 1
ATOM 778 N N . VAL A 1 105 ? 7.144 -8.045 -18.822 1.00 94.56 105 VAL A N 1
ATOM 779 C CA . VAL A 1 105 ? 8.602 -8.096 -18.965 1.00 94.56 105 VAL A CA 1
ATOM 780 C C . VAL A 1 105 ? 9.267 -8.063 -17.595 1.00 94.56 105 VAL A C 1
ATOM 782 O O . VAL A 1 105 ? 8.778 -7.423 -16.667 1.00 94.56 105 VAL A O 1
ATOM 785 N N . GLY A 1 106 ? 10.380 -8.781 -17.469 1.00 93.56 106 GLY A N 1
ATOM 786 C CA . GLY A 1 106 ? 11.215 -8.783 -16.270 1.00 93.56 106 GLY A CA 1
ATOM 787 C C . GLY A 1 106 ? 12.491 -7.965 -16.451 1.00 93.56 106 GLY A C 1
ATOM 788 O O . GLY A 1 106 ? 12.842 -7.586 -17.567 1.00 93.56 106 GLY A O 1
ATOM 789 N N . GLY A 1 107 ? 13.205 -7.721 -15.354 1.00 90.81 107 GLY A N 1
ATOM 790 C CA . GLY A 1 107 ? 14.509 -7.048 -15.354 1.00 90.81 107 GLY A CA 1
ATOM 791 C C . GLY A 1 107 ? 14.440 -5.519 -15.384 1.00 90.81 107 GLY A C 1
ATOM 792 O O . GLY A 1 107 ? 15.465 -4.874 -15.574 1.00 90.81 107 GLY A O 1
ATOM 793 N N . ALA A 1 108 ? 13.250 -4.939 -15.217 1.00 94.25 108 ALA A N 1
ATOM 794 C CA . ALA A 1 108 ? 13.091 -3.517 -14.922 1.00 94.25 108 ALA A CA 1
ATOM 795 C C . ALA A 1 108 ? 13.207 -3.261 -13.415 1.00 94.25 108 ALA A C 1
ATOM 797 O O . ALA A 1 108 ? 12.832 -4.117 -12.613 1.00 94.25 108 ALA A O 1
ATOM 798 N N . THR A 1 109 ? 13.654 -2.061 -13.062 1.00 96.56 109 THR A N 1
ATOM 799 C CA . THR A 1 109 ? 13.733 -1.578 -11.682 1.00 96.56 109 THR A CA 1
ATOM 800 C C . THR A 1 109 ? 12.714 -0.463 -11.468 1.00 96.56 109 THR A C 1
ATOM 802 O O . THR A 1 109 ? 12.463 0.338 -12.375 1.00 96.56 109 THR A O 1
ATOM 805 N N . VAL A 1 110 ? 12.088 -0.435 -10.295 1.00 96.44 110 VAL A N 1
ATOM 806 C CA . VAL A 1 110 ? 11.036 0.526 -9.949 1.00 96.44 110 VAL A CA 1
ATOM 807 C C . VAL A 1 110 ? 11.247 1.075 -8.543 1.00 96.44 110 VAL A C 1
ATOM 809 O O . VAL A 1 110 ? 11.620 0.329 -7.641 1.00 96.44 110 VAL A O 1
ATOM 812 N N . ASP A 1 111 ? 10.925 2.352 -8.365 1.00 97.12 111 ASP A N 1
ATOM 813 C CA . ASP A 1 111 ? 10.834 2.992 -7.050 1.00 97.12 111 ASP A CA 1
ATOM 814 C C . ASP A 1 111 ? 9.363 3.132 -6.675 1.00 97.12 111 ASP A C 1
ATOM 816 O O . ASP A 1 111 ? 8.524 3.442 -7.532 1.00 97.12 111 ASP A O 1
ATOM 820 N N . LEU A 1 112 ? 9.026 2.883 -5.411 1.00 96.00 112 LEU A N 1
ATOM 821 C CA . LEU A 1 112 ? 7.651 2.918 -4.933 1.00 96.00 112 LEU A CA 1
ATOM 822 C C . LEU A 1 112 ? 7.502 3.691 -3.626 1.00 96.00 112 LEU A C 1
ATOM 824 O O . LEU A 1 112 ? 8.319 3.584 -2.718 1.00 96.00 112 LEU A O 1
ATOM 828 N N . THR A 1 113 ? 6.354 4.350 -3.493 1.00 96.62 113 THR A N 1
ATOM 829 C CA . THR A 1 113 ? 5.842 4.863 -2.223 1.00 96.62 113 THR A CA 1
ATOM 830 C C . THR A 1 113 ? 4.520 4.176 -1.906 1.00 96.62 113 THR A C 1
ATOM 832 O O . THR A 1 113 ? 3.533 4.311 -2.641 1.00 96.62 113 THR A O 1
ATOM 835 N N . ILE A 1 114 ? 4.486 3.455 -0.791 1.00 95.06 114 ILE A N 1
ATOM 836 C CA . ILE A 1 114 ? 3.299 2.796 -0.246 1.00 95.06 114 ILE A CA 1
ATOM 837 C C . ILE A 1 114 ? 2.700 3.715 0.814 1.00 95.06 114 ILE A C 1
ATOM 839 O O . ILE A 1 114 ? 3.415 4.194 1.689 1.00 95.06 114 ILE A O 1
ATOM 843 N N . LYS A 1 115 ? 1.388 3.949 0.748 1.00 93.75 115 LYS A N 1
ATOM 844 C CA . LYS A 1 115 ? 0.643 4.737 1.735 1.00 93.75 115 LYS A CA 1
ATOM 845 C C . LYS A 1 115 ? -0.556 3.959 2.257 1.00 93.75 115 LYS A C 1
ATOM 847 O O . LYS A 1 115 ? -1.327 3.395 1.474 1.00 93.75 115 LYS A O 1
ATOM 852 N N . GLY A 1 116 ? -0.751 3.975 3.566 1.00 91.88 116 GLY A N 1
ATOM 853 C CA . GLY A 1 116 ? -1.795 3.214 4.243 1.00 91.88 116 GLY A CA 1
ATOM 854 C C . GLY A 1 116 ? -1.954 3.626 5.700 1.00 91.88 116 GLY A C 1
ATOM 855 O O . GLY A 1 116 ? -1.587 4.739 6.055 1.00 91.88 116 GLY A O 1
ATOM 856 N N . TYR A 1 117 ? -2.520 2.736 6.505 1.00 89.19 117 TYR A N 1
ATOM 857 C CA . TYR A 1 117 ? -2.620 2.809 7.967 1.00 89.19 117 TYR A CA 1
ATOM 858 C C . TYR A 1 117 ? -2.681 1.392 8.537 1.00 89.19 117 TYR A C 1
ATOM 860 O O . TYR A 1 117 ? -2.941 0.462 7.737 1.00 89.19 117 TYR A O 1
#

Secondary structure (DSSP, 8-state):
----------SS-------PPP-SS------------PPPEEEEEEEEEEPTT-EE----S--S-EEEEEEEEPP-SS---EEEEE--SSS--EEEEE-TTS-B--SEEEEEEEEE-

Foldseek 3Di:
DPDPDDDDDDPDDDDDDDDDDDDPDDDDDPDDDDDDDDDKDKDKDFFDWFAFVWDFDDDDDDFPAWPDKDKDWDDFPQQFDDKDWDRDDDNGIIIFTAHPVRGTTGGTTMIMMIMHD

pLDDT: mean 88.2, std 9.54, range [51.19, 97.44]

Radius of gyration: 22.84 Å; chains: 1; bounding box: 59×27×58 Å

Sequence (117 aa):
MPWPGQLIVENEVYQFRVTIGAGVDRGTLQQMVLTVDAPDIEEQVDDLPVAAGGTVIPYTKPFTVIKNIGATLQANASGGVTLETTKTPNLAPVIRVFNAAHTSVGGATVDLTIKGY

Organism: NCBI:txid436515